Protein AF-B9JP96-F1 (afdb_monomer_lite)

Structure (mmCIF, N/CA/C/O backbone):
data_AF-B9JP96-F1
#
_entry.id   AF-B9JP96-F1
#
loop_
_atom_site.group_PDB
_atom_site.id
_atom_site.type_symbol
_atom_site.label_atom_id
_atom_site.label_alt_id
_atom_site.label_comp_id
_atom_site.label_asym_id
_atom_site.label_entity_id
_atom_site.label_seq_id
_atom_site.pdbx_PDB_ins_code
_atom_site.Cartn_x
_atom_site.Cartn_y
_atom_site.Cartn_z
_atom_site.occupancy
_atom_site.B_iso_or_equiv
_atom_site.auth_seq_id
_atom_site.auth_comp_id
_atom_site.auth_asym_id
_atom_site.auth_atom_id
_atom_site.pdbx_PDB_model_num
ATOM 1 N N . MET A 1 1 ? -11.483 4.461 5.671 1.00 77.56 1 MET A N 1
ATOM 2 C CA . MET A 1 1 ? -11.842 4.391 4.233 1.00 77.56 1 MET A CA 1
ATOM 3 C C . MET A 1 1 ? -10.600 3.952 3.474 1.00 77.56 1 MET A C 1
ATOM 5 O O . MET A 1 1 ? -9.568 4.549 3.729 1.00 77.56 1 MET A O 1
ATOM 9 N N . LEU A 1 2 ? -10.669 2.930 2.610 1.00 80.81 2 LEU A N 1
ATOM 10 C CA . LEU A 1 2 ? -9.501 2.446 1.858 1.00 80.81 2 LEU A CA 1
ATOM 11 C C . LEU A 1 2 ? -9.409 3.130 0.493 1.00 80.81 2 LEU A C 1
ATOM 13 O O . LEU A 1 2 ? -1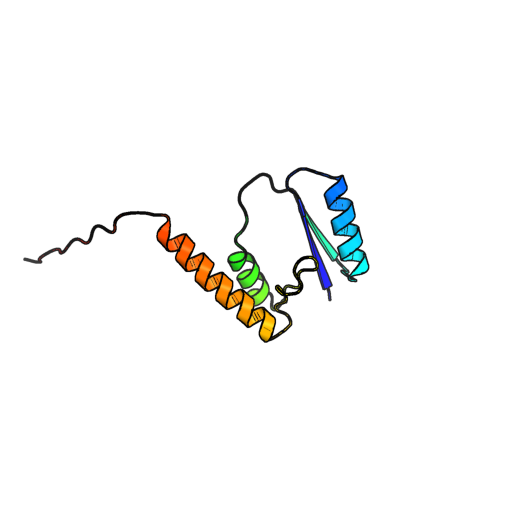0.397 3.179 -0.246 1.00 80.81 2 LEU A O 1
ATOM 17 N N . ILE A 1 3 ? -8.225 3.643 0.176 1.00 84.69 3 ILE A N 1
ATOM 18 C CA . ILE A 1 3 ? -7.881 4.224 -1.119 1.00 84.69 3 ILE A CA 1
ATOM 19 C C . ILE A 1 3 ? -6.809 3.322 -1.734 1.00 84.69 3 ILE A C 1
ATOM 21 O O . ILE A 1 3 ? -5.831 2.998 -1.071 1.00 84.69 3 ILE A O 1
ATOM 25 N N . GLY A 1 4 ? -7.032 2.870 -2.963 1.00 84.19 4 GLY A N 1
ATOM 26 C CA . GLY A 1 4 ? -6.088 2.066 -3.725 1.00 84.19 4 GLY A CA 1
ATOM 27 C C . GLY A 1 4 ? -5.216 2.941 -4.614 1.00 84.19 4 GLY A C 1
ATOM 28 O O . GLY A 1 4 ? -5.678 3.962 -5.122 1.00 84.19 4 GLY A O 1
ATOM 29 N N . TYR A 1 5 ? -3.975 2.524 -4.826 1.00 85.44 5 TYR A N 1
ATOM 30 C CA . TYR A 1 5 ? -3.052 3.159 -5.757 1.00 85.44 5 TYR A CA 1
ATOM 31 C C . TYR A 1 5 ? -2.410 2.080 -6.635 1.00 85.44 5 TYR A C 1
ATOM 33 O O . TYR A 1 5 ? -1.937 1.069 -6.120 1.00 85.44 5 TYR A O 1
ATOM 41 N N . ALA A 1 6 ? -2.440 2.282 -7.950 1.00 84.94 6 ALA A N 1
ATOM 42 C CA . ALA A 1 6 ? -1.858 1.392 -8.949 1.00 84.94 6 ALA A CA 1
ATOM 43 C C . ALA A 1 6 ? -0.847 2.160 -9.809 1.00 84.94 6 ALA A C 1
ATOM 45 O O . ALA A 1 6 ? -1.098 3.301 -10.207 1.00 84.94 6 ALA A O 1
ATOM 46 N N . ARG A 1 7 ? 0.287 1.530 -10.127 1.00 81.44 7 ARG A N 1
ATOM 47 C CA . ARG A 1 7 ? 1.360 2.135 -10.928 1.00 81.44 7 ARG A CA 1
ATOM 48 C C . ARG A 1 7 ? 1.879 1.140 -11.960 1.00 81.44 7 ARG A C 1
ATOM 50 O O . ARG A 1 7 ? 2.159 -0.009 -11.620 1.00 81.44 7 ARG A O 1
ATOM 57 N N . VAL A 1 8 ? 2.050 1.594 -13.204 1.00 80.50 8 VAL A N 1
ATOM 58 C CA . VAL A 1 8 ? 2.709 0.820 -14.273 1.00 80.50 8 VAL A CA 1
ATOM 59 C C . VAL A 1 8 ? 3.628 1.698 -15.117 1.00 80.50 8 VAL A C 1
ATOM 61 O O . VAL A 1 8 ? 3.404 2.905 -15.247 1.00 80.50 8 VAL A O 1
ATOM 64 N N . SER A 1 9 ? 4.651 1.082 -15.708 1.00 68.44 9 SER A N 1
ATOM 65 C CA . SER A 1 9 ? 5.593 1.749 -16.607 1.00 68.44 9 SER A CA 1
ATOM 66 C C . SER A 1 9 ? 5.096 1.822 -18.052 1.00 68.44 9 SER A C 1
ATOM 68 O O . SER A 1 9 ? 5.299 2.857 -18.679 1.00 68.44 9 SER A O 1
ATOM 70 N N . THR A 1 10 ? 4.410 0.797 -18.585 1.00 67.25 10 THR A N 1
ATOM 71 C CA . THR A 1 10 ? 3.999 0.831 -20.010 1.00 67.25 10 THR A CA 1
ATOM 72 C C . THR A 1 10 ? 2.905 -0.153 -20.463 1.00 67.25 10 THR A C 1
ATOM 74 O O . THR A 1 10 ? 2.603 -0.176 -21.651 1.00 67.25 10 THR A O 1
ATOM 77 N N . ASP A 1 11 ? 2.277 -0.940 -19.582 1.00 71.44 11 ASP A N 1
ATOM 78 C CA . ASP A 1 11 ? 1.381 -2.039 -19.994 1.00 71.44 11 ASP A CA 1
ATOM 79 C C . ASP A 1 11 ? -0.042 -1.932 -19.402 1.00 71.44 11 ASP A C 1
ATOM 81 O O . ASP A 1 11 ? -0.222 -1.869 -18.182 1.00 71.44 11 ASP A O 1
ATOM 85 N N . ASP A 1 12 ? -1.060 -1.924 -20.273 1.00 65.38 12 ASP A N 1
ATOM 86 C CA . ASP A 1 12 ? -2.476 -1.800 -19.886 1.00 65.38 12 ASP A CA 1
ATOM 87 C C . ASP A 1 12 ? -3.059 -3.097 -19.287 1.00 65.38 12 ASP A C 1
ATOM 89 O O . ASP A 1 12 ? -3.882 -3.032 -18.373 1.00 65.38 12 ASP A O 1
ATOM 93 N N . GLN A 1 13 ? -2.586 -4.280 -19.706 1.00 66.06 13 GLN A N 1
ATOM 94 C CA . GLN A 1 13 ? -3.037 -5.571 -19.153 1.00 66.06 13 GLN A CA 1
ATOM 95 C C . GLN A 1 13 ? -2.658 -5.713 -17.670 1.00 66.06 13 GLN A C 1
ATOM 97 O O . GLN A 1 13 ? -3.372 -6.329 -16.872 1.00 66.06 13 GLN A O 1
ATOM 102 N N . THR A 1 14 ? -1.532 -5.122 -17.284 1.00 75.75 14 THR A N 1
ATOM 103 C CA . THR A 1 14 ? -1.028 -5.122 -15.911 1.00 75.75 14 THR A CA 1
ATOM 104 C C . THR A 1 14 ? -1.846 -4.192 -15.011 1.00 75.75 14 THR A C 1
ATOM 106 O O . THR A 1 14 ? -2.108 -4.537 -13.855 1.00 75.75 14 THR A O 1
ATOM 109 N N . LEU A 1 15 ? -2.327 -3.056 -15.537 1.00 80.31 15 LEU A N 1
ATOM 110 C CA . LEU A 1 15 ? -3.206 -2.138 -14.799 1.00 80.31 15 LEU A CA 1
ATOM 111 C C . LEU A 1 15 ? -4.534 -2.787 -14.425 1.00 80.31 15 LEU A C 1
ATOM 113 O O . LEU A 1 15 ? -4.988 -2.634 -13.291 1.00 80.31 15 LEU A O 1
ATOM 117 N N . ASP A 1 16 ? -5.146 -3.537 -15.340 1.00 84.44 16 ASP A N 1
ATOM 118 C CA . ASP A 1 16 ? -6.432 -4.178 -15.066 1.00 84.44 16 ASP A CA 1
ATOM 119 C C . ASP A 1 16 ? -6.330 -5.231 -13.957 1.00 84.44 16 ASP A C 1
ATOM 121 O O . ASP A 1 16 ? -7.214 -5.316 -13.099 1.00 84.44 16 ASP A O 1
ATOM 125 N N . ARG A 1 17 ? -5.209 -5.961 -13.884 1.00 84.94 17 ARG A N 1
ATOM 126 C CA . ARG A 1 17 ? -4.936 -6.884 -12.769 1.00 84.94 17 ARG A CA 1
ATOM 127 C C . ARG A 1 17 ? -4.792 -6.147 -11.437 1.00 84.94 17 ARG A C 1
ATOM 129 O O . ARG A 1 17 ? -5.406 -6.558 -10.453 1.00 84.94 17 ARG A O 1
ATOM 136 N N . GLN A 1 18 ? -4.035 -5.047 -11.397 1.00 84.50 18 GLN A N 1
ATOM 137 C CA . GLN A 1 18 ? -3.877 -4.244 -10.176 1.00 84.50 18 GLN A CA 1
ATOM 138 C C . GLN A 1 18 ? -5.212 -3.630 -9.728 1.00 84.50 18 GLN A C 1
ATOM 140 O O . GLN A 1 18 ? -5.572 -3.712 -8.555 1.00 84.50 18 GLN A O 1
ATOM 145 N N . ARG A 1 19 ? -6.003 -3.088 -10.663 1.00 86.44 19 ARG A N 1
ATOM 146 C CA . ARG A 1 19 ? -7.358 -2.577 -10.397 1.00 86.44 19 ARG A CA 1
ATOM 147 C C . ARG A 1 19 ? -8.266 -3.650 -9.808 1.00 86.44 19 ARG A C 1
ATOM 149 O O . ARG A 1 19 ? -8.973 -3.376 -8.839 1.00 86.44 19 ARG A O 1
ATOM 156 N N . ALA A 1 20 ? -8.265 -4.853 -10.383 1.00 87.56 20 ALA A N 1
ATOM 157 C CA . ALA A 1 20 ? -9.067 -5.966 -9.885 1.00 87.56 20 ALA A CA 1
ATOM 158 C C . ALA A 1 20 ? -8.671 -6.342 -8.449 1.00 87.56 20 ALA A C 1
ATOM 160 O O . ALA A 1 20 ? -9.546 -6.476 -7.592 1.00 87.56 20 ALA A O 1
ATOM 161 N N . ALA A 1 21 ? -7.368 -6.418 -8.161 1.00 87.50 21 ALA A N 1
ATOM 162 C CA . ALA A 1 21 ? -6.860 -6.687 -6.817 1.00 87.50 21 ALA A CA 1
ATOM 163 C C . ALA A 1 21 ? -7.264 -5.598 -5.805 1.00 87.50 21 ALA A C 1
ATOM 165 O O . ALA A 1 21 ? -7.753 -5.914 -4.721 1.00 87.50 21 ALA A O 1
ATOM 166 N N . LEU A 1 22 ? -7.144 -4.315 -6.167 1.00 88.19 22 LEU A N 1
ATOM 167 C CA . LEU A 1 22 ? -7.539 -3.192 -5.305 1.00 88.19 22 LEU A CA 1
ATOM 168 C C . LEU A 1 22 ? -9.051 -3.168 -5.036 1.00 88.19 22 LEU A C 1
ATOM 170 O O . LEU A 1 22 ? -9.483 -2.899 -3.913 1.00 88.19 22 LEU A O 1
ATOM 174 N N . LYS A 1 23 ? -9.873 -3.490 -6.042 1.00 87.88 23 LYS A N 1
ATOM 175 C CA . LYS A 1 23 ? -11.325 -3.641 -5.862 1.00 87.88 23 LYS A CA 1
ATOM 176 C C . LYS A 1 23 ? -11.652 -4.796 -4.917 1.00 87.88 23 LYS A C 1
ATOM 178 O O . LYS A 1 23 ? -12.457 -4.611 -4.009 1.00 87.88 23 LYS A O 1
ATOM 183 N N . ALA A 1 24 ? -11.006 -5.951 -5.089 1.00 89.19 24 ALA A N 1
ATOM 184 C CA . ALA A 1 24 ? -11.185 -7.107 -4.209 1.00 89.19 24 ALA A CA 1
ATOM 185 C C . ALA A 1 24 ? -10.751 -6.814 -2.760 1.00 89.19 24 ALA A C 1
ATOM 187 O O . ALA A 1 24 ? -11.378 -7.295 -1.821 1.00 89.19 24 ALA A O 1
ATOM 188 N N . ALA A 1 25 ? -9.738 -5.964 -2.569 1.00 85.75 25 ALA A N 1
ATOM 189 C CA . ALA A 1 25 ? -9.302 -5.488 -1.257 1.00 85.75 25 ALA A CA 1
ATOM 190 C C . ALA A 1 25 ? -10.258 -4.463 -0.604 1.00 85.75 25 ALA A C 1
ATOM 192 O O . ALA A 1 25 ? -10.043 -4.062 0.540 1.00 85.75 25 ALA A O 1
ATOM 193 N N . GLY A 1 26 ? -11.314 -4.028 -1.303 1.00 87.75 26 GLY A N 1
ATOM 194 C CA . GLY A 1 26 ? -12.320 -3.104 -0.772 1.00 87.75 26 GLY A CA 1
ATOM 195 C C . GLY A 1 26 ? -11.944 -1.620 -0.864 1.00 87.75 26 GLY A C 1
ATOM 196 O O . GLY A 1 26 ? -12.504 -0.796 -0.132 1.00 87.75 26 GLY A O 1
ATOM 197 N N . CYS A 1 27 ? -11.011 -1.247 -1.748 1.00 88.44 27 CYS A N 1
ATOM 198 C CA . CYS A 1 27 ? -10.672 0.153 -2.006 1.00 88.44 27 CYS A CA 1
ATOM 199 C C . CYS A 1 27 ? -11.872 0.902 -2.614 1.00 88.44 27 CYS A C 1
ATOM 201 O O . CYS A 1 27 ? -12.364 0.551 -3.684 1.00 88.44 27 CYS A O 1
ATOM 203 N N . LYS A 1 28 ? -12.332 1.971 -1.947 1.00 83.12 28 LYS A N 1
ATOM 204 C CA . LYS A 1 28 ? -13.487 2.782 -2.384 1.00 83.12 28 LYS A CA 1
ATOM 205 C C . LYS A 1 28 ? -13.131 3.813 -3.454 1.00 83.12 28 LYS A C 1
ATOM 207 O O . LYS A 1 28 ? -13.998 4.257 -4.197 1.00 83.12 28 LYS A O 1
ATOM 212 N N . ARG A 1 29 ? -11.867 4.227 -3.502 1.00 81.56 29 ARG A N 1
ATOM 213 C CA . ARG A 1 29 ? -11.302 5.119 -4.522 1.00 81.56 29 ARG A CA 1
ATOM 214 C C . ARG A 1 29 ? -9.998 4.502 -4.992 1.00 81.56 29 ARG A C 1
ATOM 216 O O . ARG A 1 29 ? -9.259 4.001 -4.152 1.00 81.56 29 ARG A O 1
ATOM 223 N N . ILE A 1 30 ? -9.733 4.520 -6.292 1.00 83.06 30 ILE A N 1
ATOM 224 C CA . ILE A 1 30 ? -8.500 3.987 -6.877 1.00 83.06 30 ILE A CA 1
ATOM 225 C C . ILE A 1 30 ? -7.849 5.106 -7.686 1.00 83.06 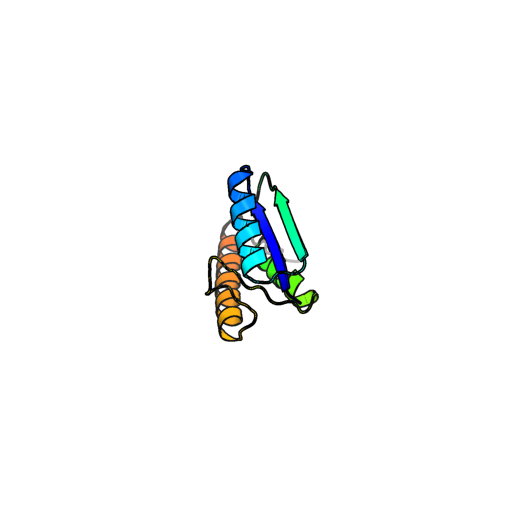30 ILE A C 1
ATOM 227 O O . ILE A 1 30 ? -8.518 5.740 -8.499 1.00 83.06 30 ILE A O 1
ATOM 231 N N . PHE A 1 31 ? -6.573 5.366 -7.417 1.00 81.00 31 PHE A N 1
ATOM 232 C CA . PHE A 1 31 ? -5.727 6.276 -8.178 1.00 81.00 31 PHE A CA 1
ATOM 233 C C . PHE A 1 31 ? -4.737 5.475 -9.007 1.00 81.00 31 PHE A C 1
ATOM 235 O O . PHE A 1 31 ? -4.267 4.420 -8.584 1.00 81.00 31 PHE A O 1
ATOM 242 N N . GLU A 1 32 ? -4.422 5.980 -10.189 1.00 83.06 32 GLU A N 1
ATOM 243 C CA . GLU A 1 32 ? -3.596 5.267 -11.150 1.00 83.06 32 GLU A CA 1
ATOM 244 C C . GLU A 1 32 ? -2.548 6.204 -11.713 1.00 83.06 32 GLU A C 1
ATOM 246 O O . GLU A 1 32 ? -2.853 7.343 -12.073 1.00 83.06 32 GLU A O 1
ATOM 251 N N . GLN A 1 33 ? -1.316 5.717 -11.800 1.00 76.12 33 GLN A N 1
ATOM 252 C CA . GLN A 1 33 ? -0.215 6.482 -12.352 1.00 76.12 33 GLN A CA 1
ATOM 253 C C . GLN A 1 33 ? 0.525 5.662 -13.407 1.00 76.12 33 GLN A C 1
ATOM 255 O O . GLN A 1 33 ? 1.120 4.623 -13.118 1.00 76.12 33 GLN A O 1
ATOM 260 N N . LYS A 1 34 ? 0.518 6.159 -14.646 1.00 73.31 34 LYS A N 1
ATOM 261 C CA . LYS A 1 34 ? 1.446 5.711 -15.687 1.00 73.31 34 LYS A CA 1
ATOM 262 C C . LYS A 1 34 ? 2.711 6.549 -15.554 1.00 73.31 34 LYS A C 1
ATOM 264 O O . LYS A 1 34 ? 2.643 7.765 -15.714 1.00 73.31 34 LYS A O 1
ATOM 269 N N . VAL A 1 35 ? 3.836 5.930 -15.200 1.00 70.25 35 VAL A N 1
ATOM 270 C CA . VAL A 1 35 ? 5.097 6.658 -14.987 1.00 70.25 35 VAL A CA 1
ATOM 271 C C . VAL A 1 35 ? 6.154 6.167 -15.962 1.00 70.25 35 VAL A C 1
ATOM 273 O O . VAL A 1 35 ? 6.587 5.022 -15.886 1.00 70.25 35 VAL A O 1
ATOM 276 N N . SER A 1 36 ? 6.611 7.062 -16.834 1.00 55.94 36 SER A N 1
ATOM 277 C CA . SER A 1 36 ? 7.822 6.885 -17.631 1.00 55.94 36 SER A CA 1
ATOM 278 C C . SER A 1 36 ? 9.004 7.513 -16.882 1.00 55.94 36 SER A C 1
ATOM 280 O O . SER A 1 36 ? 9.232 8.716 -16.994 1.00 55.94 36 SER A O 1
ATOM 282 N N . GLY A 1 37 ?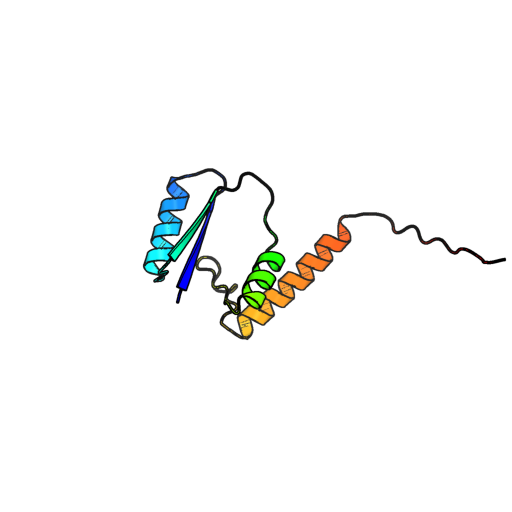 9.731 6.736 -16.077 1.00 57.94 37 GLY A N 1
ATOM 283 C CA . GLY A 1 37 ? 10.941 7.210 -15.389 1.00 57.94 37 GLY A CA 1
ATOM 284 C C . GLY A 1 37 ? 10.939 7.070 -13.864 1.00 57.94 37 GLY A C 1
ATOM 285 O O . GLY A 1 37 ? 10.080 6.395 -13.292 1.00 57.94 37 GLY A O 1
ATOM 286 N N . ALA A 1 38 ? 11.972 7.669 -13.255 1.00 55.22 38 ALA A N 1
ATOM 287 C CA . ALA A 1 38 ? 12.529 7.351 -11.938 1.00 55.22 38 ALA A CA 1
ATOM 288 C C . ALA A 1 38 ? 11.497 7.135 -10.819 1.00 55.22 38 ALA A C 1
ATOM 290 O O . ALA A 1 38 ? 10.466 7.800 -10.715 1.00 55.22 38 ALA A O 1
ATOM 291 N N . THR A 1 39 ? 11.791 6.141 -9.988 1.00 58.69 39 THR A N 1
ATOM 292 C CA . THR A 1 39 ? 11.026 5.739 -8.809 1.00 58.69 39 THR A CA 1
ATOM 293 C C . THR A 1 39 ? 10.875 6.919 -7.847 1.00 58.69 39 THR A C 1
ATOM 295 O O . THR A 1 39 ? 11.879 7.433 -7.373 1.00 58.69 39 THR A O 1
ATOM 298 N N . CYS A 1 40 ? 9.637 7.351 -7.565 1.00 59.66 40 CYS A N 1
ATOM 299 C CA . CYS A 1 40 ? 9.376 8.187 -6.390 1.00 59.66 40 CYS A CA 1
ATOM 300 C C . CYS A 1 40 ? 9.805 7.406 -5.153 1.00 59.66 40 CYS A C 1
ATOM 302 O O . CYS A 1 40 ? 9.476 6.219 -5.046 1.00 59.66 40 CYS A O 1
ATOM 304 N N . ASP A 1 41 ? 10.549 8.059 -4.268 1.00 67.00 41 ASP A N 1
ATOM 305 C CA . ASP A 1 41 ? 11.132 7.397 -3.119 1.00 67.00 41 ASP A CA 1
ATOM 306 C C . ASP A 1 41 ? 10.024 6.888 -2.195 1.00 67.00 41 ASP A C 1
ATOM 308 O O . ASP A 1 41 ? 9.014 7.559 -1.955 1.00 67.00 41 ASP A O 1
ATOM 312 N N . LEU A 1 42 ? 10.190 5.669 -1.690 1.00 66.75 42 LEU A N 1
ATOM 313 C CA . LEU A 1 42 ? 9.218 5.086 -0.774 1.00 66.75 42 LEU A CA 1
ATOM 314 C C . LEU A 1 42 ? 9.152 5.899 0.530 1.00 66.75 42 LEU A C 1
ATOM 316 O O . LEU A 1 42 ? 8.091 5.937 1.155 1.00 66.75 42 LEU A O 1
ATOM 320 N N . LEU A 1 43 ? 10.243 6.587 0.902 1.00 67.44 43 LEU A N 1
ATOM 321 C CA . LEU A 1 43 ? 10.239 7.525 2.026 1.00 67.44 43 LEU A CA 1
ATOM 322 C C . LEU A 1 43 ? 9.344 8.739 1.772 1.00 67.44 43 LEU A C 1
ATOM 324 O O . LEU A 1 43 ? 8.539 9.060 2.640 1.00 67.44 43 LEU A O 1
ATOM 328 N N . ASP A 1 44 ? 9.417 9.363 0.593 1.00 73.62 44 ASP A N 1
ATOM 329 C CA . ASP A 1 44 ? 8.581 10.530 0.267 1.00 73.62 44 ASP A CA 1
ATOM 330 C C . ASP A 1 44 ? 7.094 10.170 0.378 1.00 73.62 44 ASP A C 1
ATOM 332 O O . ASP A 1 44 ? 6.276 10.913 0.922 1.00 73.62 44 ASP A O 1
ATOM 336 N N . ILE A 1 45 ? 6.733 8.976 -0.101 1.00 73.50 45 ILE A N 1
ATOM 337 C CA . ILE A 1 45 ? 5.371 8.451 0.015 1.00 73.50 45 ILE A CA 1
ATOM 338 C C . ILE A 1 45 ? 5.013 8.204 1.485 1.00 73.50 45 ILE A C 1
ATOM 340 O O . ILE A 1 45 ? 3.896 8.521 1.895 1.00 73.50 45 ILE A O 1
ATOM 344 N N . ALA A 1 46 ? 5.928 7.658 2.287 1.00 73.56 46 ALA A N 1
ATOM 345 C CA . ALA A 1 46 ? 5.693 7.418 3.707 1.00 73.56 46 ALA A CA 1
ATOM 346 C C . ALA A 1 46 ? 5.475 8.725 4.492 1.00 73.56 46 ALA A C 1
ATOM 348 O O . ALA A 1 46 ? 4.542 8.789 5.292 1.00 73.56 46 ALA A O 1
ATOM 349 N N . GLU A 1 47 ? 6.260 9.772 4.228 1.00 75.06 47 GLU A N 1
ATOM 350 C CA . GLU A 1 47 ? 6.097 11.093 4.852 1.00 75.06 47 GLU A CA 1
ATOM 351 C C . GLU A 1 47 ? 4.772 11.753 4.462 1.00 75.06 47 GLU A C 1
ATOM 353 O O . GLU A 1 47 ? 4.046 12.261 5.320 1.00 75.06 47 GLU A O 1
ATOM 358 N N . LEU A 1 48 ? 4.406 11.696 3.177 1.00 80.12 48 LEU A N 1
ATOM 359 C CA . LEU A 1 48 ? 3.118 12.205 2.703 1.00 80.12 48 LEU A CA 1
ATOM 360 C C . LEU A 1 48 ? 1.942 11.476 3.362 1.00 80.12 48 LEU A C 1
ATOM 362 O O . LEU A 1 48 ? 0.934 12.100 3.704 1.00 80.12 48 LEU A O 1
ATOM 366 N N . LEU A 1 49 ? 2.060 10.159 3.548 1.00 81.69 49 LEU A N 1
ATOM 367 C CA . LEU A 1 49 ? 1.046 9.361 4.229 1.00 81.69 49 LEU A CA 1
ATOM 368 C C . LEU A 1 49 ? 0.958 9.708 5.718 1.00 81.69 49 LEU A C 1
ATOM 370 O O . LEU A 1 49 ? -0.156 9.863 6.219 1.00 81.69 49 LEU A O 1
ATOM 374 N N . ASP A 1 50 ? 2.085 9.900 6.406 1.00 79.81 50 ASP A N 1
ATOM 375 C CA . ASP A 1 50 ? 2.100 10.305 7.816 1.00 79.81 50 ASP A CA 1
ATOM 376 C C . ASP A 1 50 ? 1.482 11.699 8.012 1.00 79.81 50 ASP A C 1
ATOM 378 O O . ASP A 1 50 ? 0.576 11.874 8.833 1.00 79.81 50 ASP A O 1
ATOM 382 N N . ALA A 1 51 ? 1.848 12.666 7.162 1.00 81.62 51 ALA A N 1
ATOM 383 C CA . ALA A 1 51 ? 1.249 14.001 7.146 1.00 81.62 51 ALA A CA 1
ATOM 384 C C . ALA A 1 51 ? -0.272 13.955 6.897 1.00 81.62 51 ALA A C 1
ATOM 386 O O . ALA A 1 51 ? -1.037 14.714 7.500 1.00 81.62 51 ALA A O 1
ATOM 387 N N . ALA A 1 52 ? -0.731 13.029 6.051 1.00 83.25 52 ALA A N 1
ATOM 388 C CA . ALA A 1 52 ? -2.147 12.784 5.790 1.00 83.25 52 ALA A CA 1
ATOM 389 C C . ALA A 1 52 ? -2.845 11.924 6.867 1.00 83.25 52 ALA A C 1
ATOM 391 O O . ALA A 1 52 ? -4.051 11.679 6.755 1.00 83.25 52 ALA A O 1
ATOM 392 N N . LYS A 1 53 ? -2.122 11.461 7.901 1.00 83.56 53 LYS A N 1
ATOM 393 C CA . LYS A 1 53 ? -2.582 10.486 8.911 1.00 83.56 53 LYS A CA 1
ATOM 394 C C . LYS A 1 53 ? -3.171 9.217 8.283 1.00 83.56 53 LYS A C 1
ATOM 396 O O . LYS A 1 53 ? -4.177 8.676 8.750 1.00 83.56 53 LYS A O 1
ATOM 401 N N . ALA A 1 54 ? -2.556 8.761 7.198 1.00 84.62 54 ALA A N 1
ATOM 402 C CA . ALA A 1 54 ? -2.940 7.587 6.434 1.00 84.62 54 ALA A CA 1
ATOM 403 C C . ALA A 1 54 ? -1.915 6.457 6.613 1.00 84.62 54 ALA A C 1
ATOM 405 O O . ALA A 1 54 ? -0.725 6.690 6.785 1.00 84.62 54 ALA A O 1
ATOM 406 N N . GLY A 1 55 ? -2.389 5.211 6.560 1.00 82.62 55 GLY A N 1
ATOM 407 C CA . GLY A 1 55 ? -1.528 4.028 6.553 1.00 82.62 55 GLY A CA 1
ATOM 408 C C . GLY A 1 55 ? -1.296 3.504 5.136 1.00 82.62 55 GLY A C 1
ATOM 409 O O . GLY A 1 55 ? -2.198 3.554 4.297 1.00 82.62 55 GLY A O 1
ATOM 410 N N . LEU A 1 56 ? -0.105 2.964 4.894 1.00 84.50 56 LEU A N 1
ATOM 411 C CA . LEU A 1 56 ? 0.254 2.190 3.712 1.00 84.50 56 LEU A CA 1
ATOM 412 C C . LEU A 1 56 ? -0.015 0.716 3.993 1.00 84.50 56 LEU A C 1
ATOM 414 O O . LEU A 1 56 ? 0.407 0.197 5.022 1.00 84.50 56 LEU A O 1
ATOM 418 N N . ARG A 1 57 ? -0.652 0.028 3.050 1.00 86.94 57 ARG A N 1
ATOM 419 C CA . ARG A 1 57 ? -0.743 -1.432 3.049 1.00 86.94 57 ARG A CA 1
ATOM 420 C C . ARG A 1 57 ? -0.488 -1.938 1.639 1.00 86.94 57 ARG A C 1
ATOM 422 O O . ARG A 1 57 ? -1.323 -1.721 0.759 1.00 86.94 57 ARG A O 1
ATOM 429 N N . SER A 1 58 ? 0.642 -2.608 1.428 1.00 83.44 58 SER A N 1
ATOM 430 C CA . SER A 1 58 ? 0.905 -3.294 0.161 1.00 83.44 58 SER A CA 1
ATOM 431 C C . SER A 1 58 ? 0.115 -4.605 0.089 1.00 83.44 58 SER A C 1
ATOM 433 O O . SER A 1 58 ? 0.007 -5.354 1.061 1.00 83.44 58 SER A O 1
ATOM 435 N N . LEU A 1 59 ? -0.472 -4.876 -1.080 1.00 82.19 59 LEU A N 1
ATOM 436 C CA . LEU A 1 59 ? -1.113 -6.162 -1.379 1.00 82.19 59 LEU A CA 1
ATOM 437 C C . LEU A 1 59 ? -0.109 -7.198 -1.900 1.00 82.19 59 LEU A C 1
ATOM 439 O O . LEU A 1 59 ? -0.374 -8.393 -1.804 1.00 82.19 59 LEU A O 1
ATOM 443 N N . ALA A 1 60 ? 1.013 -6.745 -2.465 1.00 78.81 60 ALA A N 1
ATOM 444 C CA . ALA A 1 60 ? 2.053 -7.607 -3.022 1.00 78.81 60 ALA A CA 1
ATOM 445 C C . ALA A 1 60 ? 3.102 -7.979 -1.968 1.00 78.81 60 ALA A C 1
ATOM 447 O O . ALA A 1 60 ? 3.566 -9.117 -1.929 1.00 78.81 60 ALA A O 1
ATOM 448 N N . GLU A 1 61 ? 3.423 -7.039 -1.079 1.00 80.44 61 GLU A N 1
ATOM 449 C CA . GLU A 1 61 ? 4.363 -7.223 0.019 1.00 80.44 61 GLU A CA 1
ATOM 450 C C . GLU A 1 61 ? 3.651 -7.064 1.368 1.00 80.44 61 GLU A C 1
ATOM 452 O O . GLU A 1 61 ? 3.618 -5.967 1.924 1.00 80.44 61 GLU A O 1
ATOM 457 N N . PRO A 1 62 ? 3.104 -8.141 1.959 1.00 78.88 62 PRO A N 1
ATOM 458 C CA . PRO A 1 62 ? 2.401 -8.050 3.242 1.00 78.88 62 PRO A CA 1
ATOM 459 C C . PRO A 1 62 ? 3.250 -7.479 4.388 1.00 78.88 62 PRO A C 1
ATOM 461 O O . PRO A 1 62 ? 2.707 -6.984 5.371 1.00 78.88 62 PRO A O 1
ATOM 464 N N . TRP A 1 63 ? 4.579 -7.551 4.273 1.00 78.69 63 TRP A N 1
ATOM 465 C CA . TRP A 1 63 ? 5.515 -6.970 5.235 1.00 78.69 63 TRP A CA 1
ATOM 466 C C . TRP A 1 63 ? 5.560 -5.431 5.183 1.00 78.69 63 TRP A C 1
ATOM 468 O O . TRP A 1 63 ? 5.935 -4.805 6.173 1.00 78.69 63 TRP A O 1
ATOM 478 N N . ALA A 1 64 ? 5.142 -4.811 4.074 1.00 80.50 64 ALA A N 1
ATOM 479 C CA . ALA A 1 64 ? 5.058 -3.363 3.890 1.00 80.50 64 ALA A CA 1
ATOM 480 C C . ALA A 1 64 ? 3.661 -2.839 4.281 1.00 80.50 64 ALA A C 1
ATOM 482 O O . ALA A 1 64 ? 2.906 -2.308 3.458 1.00 80.50 64 ALA A O 1
ATOM 483 N N . ASP A 1 65 ? 3.305 -3.024 5.555 1.00 86.00 65 ASP A N 1
ATOM 484 C CA . ASP A 1 65 ? 2.038 -2.571 6.139 1.00 86.00 65 ASP A CA 1
ATOM 485 C C . ASP A 1 65 ? 2.270 -1.664 7.362 1.00 86.00 65 ASP A C 1
ATOM 487 O O . ASP A 1 65 ? 2.505 -2.127 8.484 1.00 86.00 65 ASP A O 1
ATOM 491 N N . THR A 1 66 ? 2.161 -0.348 7.166 1.00 85.06 66 THR A N 1
ATOM 492 C CA . THR A 1 66 ? 2.336 0.651 8.235 1.00 85.06 66 THR A CA 1
ATOM 493 C C . THR A 1 66 ? 1.109 0.823 9.121 1.00 85.06 66 THR A C 1
ATOM 495 O O . THR A 1 66 ? 1.151 1.594 10.080 1.00 85.06 66 THR A O 1
ATOM 498 N N . THR A 1 67 ? 0.021 0.088 8.873 1.00 84.56 67 THR A N 1
ATOM 499 C CA . THR A 1 67 ? -1.137 0.082 9.779 1.00 84.56 67 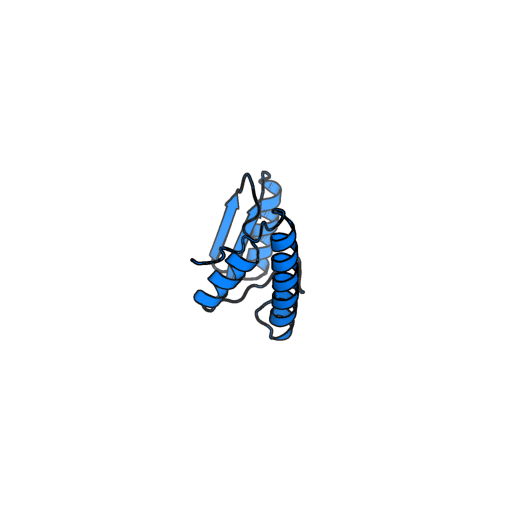THR A CA 1
ATOM 500 C C . THR A 1 67 ? -0.863 -0.696 11.071 1.00 84.56 67 THR A C 1
ATOM 502 O O . THR A 1 67 ? -1.621 -0.582 12.035 1.00 84.56 67 THR A O 1
ATOM 505 N N . SER A 1 68 ? 0.255 -1.432 11.133 1.00 85.38 68 SER A N 1
ATOM 506 C CA . SER A 1 68 ? 0.733 -2.130 12.328 1.00 85.38 68 S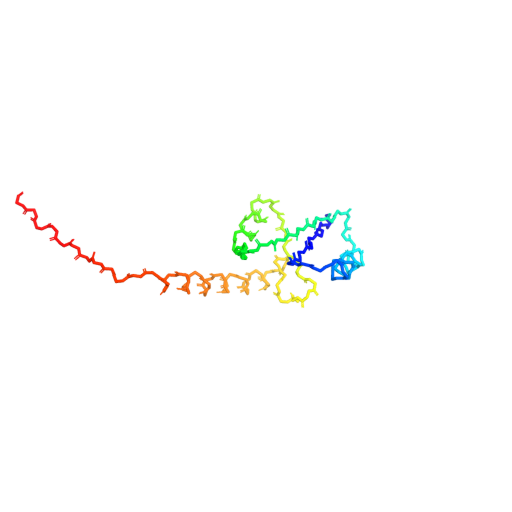ER A CA 1
ATOM 507 C C . SER A 1 68 ? 2.017 -1.497 12.900 1.00 85.38 68 SER A C 1
ATOM 509 O O . SER A 1 68 ? 2.843 -0.970 12.149 1.00 85.38 68 SER A O 1
ATOM 511 N N . PRO A 1 69 ? 2.256 -1.561 14.226 1.00 82.75 69 PRO A N 1
ATOM 512 C CA . PRO A 1 69 ? 3.534 -1.141 14.811 1.00 82.75 69 PRO A CA 1
ATOM 513 C C . PRO A 1 69 ? 4.745 -1.895 14.240 1.00 82.75 69 PRO A C 1
ATOM 515 O O . PRO A 1 69 ? 5.788 -1.287 14.014 1.00 82.75 69 PRO A O 1
ATOM 518 N N . ALA A 1 70 ? 4.598 -3.195 13.964 1.00 85.38 70 ALA A N 1
ATOM 519 C CA . ALA A 1 70 ? 5.673 -4.027 13.426 1.00 85.38 70 ALA A CA 1
ATOM 520 C C . ALA A 1 70 ? 6.062 -3.622 11.997 1.00 85.38 70 ALA A C 1
ATOM 522 O O . ALA A 1 70 ? 7.243 -3.447 11.710 1.00 85.38 70 ALA A O 1
ATOM 523 N N . GLY A 1 71 ? 5.085 -3.411 11.112 1.00 84.19 71 GLY A N 1
ATOM 524 C CA . GLY A 1 71 ? 5.374 -3.004 9.737 1.00 84.19 71 GLY A CA 1
ATOM 525 C C . GLY A 1 71 ? 5.912 -1.576 9.636 1.00 84.19 71 GLY A C 1
ATOM 526 O O . GLY A 1 71 ? 6.780 -1.323 8.804 1.00 84.19 71 GLY A O 1
ATOM 527 N N . ARG A 1 72 ? 5.521 -0.662 10.543 1.00 83.81 72 ARG A N 1
ATOM 528 C CA . ARG A 1 72 ? 6.198 0.644 10.677 1.00 83.81 72 ARG A CA 1
ATOM 529 C C . ARG A 1 72 ? 7.676 0.486 11.019 1.00 83.81 72 ARG A C 1
ATOM 531 O O . ARG A 1 72 ? 8.500 1.115 10.372 1.00 83.81 72 ARG A O 1
ATOM 538 N N . MET A 1 73 ? 8.009 -0.382 11.977 1.00 85.06 73 MET A N 1
ATOM 539 C CA . MET A 1 73 ? 9.403 -0.637 12.351 1.00 85.06 73 MET A CA 1
ATOM 540 C C . MET A 1 73 ? 10.225 -1.173 11.173 1.00 85.06 73 MET A C 1
ATOM 542 O O . MET A 1 73 ? 11.327 -0.689 10.933 1.00 85.06 73 MET A O 1
ATOM 546 N N . VAL A 1 74 ? 9.678 -2.124 10.408 1.00 86.25 74 VAL A N 1
ATOM 547 C CA . VAL A 1 74 ? 10.335 -2.664 9.205 1.00 86.25 74 VAL A CA 1
ATOM 548 C C . VAL A 1 74 ? 10.594 -1.556 8.184 1.00 86.25 74 VAL A C 1
ATOM 550 O O . VAL A 1 74 ? 11.721 -1.406 7.719 1.00 86.25 74 VAL A O 1
ATOM 553 N N . LEU A 1 75 ? 9.587 -0.734 7.883 1.00 81.12 75 LEU A N 1
ATOM 554 C CA . LEU A 1 75 ? 9.733 0.378 6.943 1.00 81.12 75 LEU A CA 1
ATOM 555 C C . LEU A 1 75 ? 10.748 1.424 7.408 1.00 81.12 75 LEU A C 1
ATOM 557 O O . LEU A 1 75 ? 11.530 1.887 6.587 1.00 81.12 75 LEU A O 1
ATOM 561 N N . THR A 1 76 ? 10.804 1.749 8.701 1.00 82.94 76 THR A N 1
ATOM 562 C CA . THR A 1 76 ? 11.823 2.658 9.252 1.00 82.94 76 THR A CA 1
ATOM 563 C C . THR A 1 76 ? 13.241 2.107 9.085 1.00 82.94 76 THR A C 1
ATOM 565 O O . THR A 1 76 ? 14.149 2.864 8.757 1.00 82.94 76 THR A O 1
ATOM 568 N N . ILE A 1 77 ? 13.445 0.798 9.267 1.00 85.62 77 ILE A N 1
ATOM 569 C CA . ILE A 1 77 ? 14.759 0.167 9.060 1.00 85.62 77 ILE A CA 1
ATOM 570 C C . ILE A 1 77 ? 15.176 0.282 7.591 1.00 85.62 77 ILE A C 1
ATOM 572 O O . ILE A 1 77 ? 16.268 0.766 7.304 1.00 85.62 77 ILE A O 1
ATOM 576 N N . PHE A 1 78 ? 14.293 -0.100 6.662 1.00 82.44 78 PHE A N 1
ATOM 577 C CA . PHE A 1 78 ? 14.568 0.013 5.226 1.00 82.44 78 PHE A CA 1
ATOM 578 C C . PHE A 1 78 ? 14.771 1.463 4.783 1.00 82.44 78 PHE A C 1
ATOM 580 O O . PHE A 1 78 ? 15.639 1.730 3.958 1.00 82.44 78 PHE A O 1
ATOM 587 N N . ALA A 1 79 ? 14.016 2.400 5.355 1.00 78.25 79 ALA A N 1
ATOM 588 C CA . ALA A 1 79 ? 14.183 3.825 5.113 1.00 78.25 79 ALA A CA 1
ATOM 589 C C . ALA A 1 79 ? 15.580 4.312 5.531 1.00 78.25 79 ALA A C 1
ATOM 591 O O . ALA A 1 79 ? 16.229 5.019 4.762 1.00 78.25 79 ALA A O 1
ATOM 592 N N . GLY A 1 80 ? 16.070 3.876 6.697 1.00 79.75 80 GLY A N 1
ATOM 593 C CA . GLY A 1 80 ? 17.424 4.180 7.165 1.00 79.75 80 GLY A CA 1
ATOM 594 C C . GLY A 1 80 ? 18.520 3.566 6.287 1.00 79.75 80 GLY A C 1
ATOM 595 O O . GLY A 1 80 ? 19.514 4.227 5.998 1.00 79.75 80 GLY A O 1
ATOM 596 N N . THR A 1 81 ? 18.337 2.331 5.803 1.00 79.94 81 THR A N 1
ATOM 597 C CA . THR A 1 81 ? 19.268 1.716 4.837 1.00 79.94 81 THR A CA 1
ATOM 598 C C . THR A 1 81 ? 19.274 2.467 3.507 1.00 79.94 81 THR A C 1
ATOM 600 O O . THR A 1 81 ? 20.344 2.770 2.989 1.00 79.94 81 THR A O 1
ATOM 603 N N . ALA A 1 82 ? 18.101 2.833 2.986 1.00 74.06 82 ALA A N 1
ATOM 604 C CA . ALA A 1 82 ? 17.991 3.601 1.750 1.00 74.06 82 ALA A CA 1
ATOM 605 C C . ALA A 1 82 ? 18.637 4.994 1.875 1.00 74.06 82 ALA A C 1
ATOM 607 O O . ALA A 1 82 ? 19.287 5.458 0.943 1.00 74.06 82 ALA A O 1
ATOM 608 N N . GLU A 1 83 ? 18.511 5.663 3.026 1.00 69.75 83 GLU A N 1
ATOM 609 C CA . GLU A 1 83 ? 19.195 6.937 3.285 1.00 69.75 83 GLU A CA 1
ATOM 610 C C . GLU A 1 83 ? 20.724 6.786 3.307 1.00 69.75 83 GLU A C 1
ATOM 612 O O . GLU A 1 83 ? 21.430 7.624 2.742 1.00 69.75 83 GLU A O 1
ATOM 617 N N . PHE A 1 84 ? 21.234 5.692 3.880 1.00 71.75 84 PHE A N 1
ATOM 618 C CA . PHE A 1 84 ? 22.661 5.367 3.858 1.00 71.75 84 PHE A CA 1
ATOM 619 C C . PHE A 1 84 ? 23.172 5.134 2.425 1.00 71.75 84 PHE A C 1
ATOM 621 O O . PHE A 1 84 ? 24.155 5.744 2.011 1.00 71.75 84 PHE A O 1
ATOM 628 N N . GLU A 1 85 ? 22.454 4.338 1.627 1.00 67.69 85 GLU A N 1
ATOM 629 C CA . GLU A 1 85 ? 22.792 4.079 0.218 1.00 67.69 85 GLU A CA 1
ATOM 630 C C . GLU A 1 85 ? 22.739 5.353 -0.648 1.00 67.69 85 GLU A C 1
ATOM 632 O O . GLU A 1 85 ? 23.567 5.544 -1.546 1.00 67.69 85 GLU A O 1
ATOM 637 N N . ARG A 1 86 ? 21.802 6.272 -0.362 1.00 65.00 86 ARG A N 1
ATOM 638 C CA . ARG A 1 86 ? 21.741 7.592 -1.016 1.00 65.00 86 ARG A CA 1
ATOM 639 C C . ARG A 1 86 ? 22.941 8.471 -0.653 1.00 65.00 86 ARG A C 1
ATOM 641 O O . ARG A 1 86 ? 23.442 9.190 -1.519 1.00 65.00 86 ARG A O 1
ATOM 648 N N . GLY A 1 87 ? 23.416 8.402 0.592 1.00 59.03 87 GLY A N 1
ATOM 649 C CA . GLY A 1 87 ? 24.600 9.124 1.069 1.00 59.03 87 GLY A CA 1
ATOM 650 C C . GLY A 1 87 ? 25.910 8.669 0.418 1.00 59.03 87 GLY A C 1
ATOM 651 O O . GLY A 1 87 ? 26.798 9.492 0.196 1.00 59.03 87 GLY A O 1
ATOM 652 N N . ASP A 1 88 ? 25.999 7.397 0.029 1.00 56.84 88 ASP A N 1
ATOM 653 C CA . ASP A 1 88 ? 27.195 6.813 -0.592 1.00 56.84 88 ASP A CA 1
ATOM 654 C C . ASP A 1 88 ? 27.327 7.106 -2.103 1.00 56.84 88 ASP A C 1
ATOM 656 O O . ASP A 1 88 ? 28.342 6.771 -2.717 1.00 56.84 88 ASP A O 1
ATOM 660 N N . THR A 1 89 ? 26.349 7.778 -2.728 1.00 48.47 89 THR A N 1
ATOM 661 C CA . THR A 1 89 ? 26.331 7.973 -4.192 1.00 48.47 89 THR A CA 1
ATOM 662 C C . THR A 1 89 ? 27.054 9.241 -4.697 1.00 48.47 89 THR A C 1
ATOM 664 O O . THR A 1 89 ? 27.357 9.308 -5.888 1.00 48.47 89 THR A O 1
ATOM 667 N N . ILE A 1 90 ? 27.429 10.243 -3.878 1.00 52.69 90 ILE A N 1
ATOM 668 C CA . ILE A 1 90 ? 28.114 11.465 -4.384 1.00 52.69 90 ILE A CA 1
ATOM 669 C C . ILE A 1 90 ? 29.238 11.997 -3.453 1.00 52.69 90 ILE A C 1
ATOM 671 O O . ILE A 1 90 ? 28.987 12.681 -2.469 1.00 52.69 90 ILE A O 1
ATOM 675 N N . GLN A 1 91 ? 30.480 11.783 -3.928 1.00 46.97 91 GLN A N 1
ATOM 676 C CA . GLN A 1 91 ? 31.676 12.662 -3.935 1.00 46.97 91 GLN A CA 1
ATOM 677 C C . GLN A 1 91 ? 32.559 12.813 -2.678 1.00 46.97 91 GLN A C 1
ATOM 679 O O . GLN A 1 91 ? 32.130 13.213 -1.600 1.00 46.97 91 GLN A O 1
ATOM 684 N N . SER A 1 92 ? 33.868 12.613 -2.901 1.00 48.69 92 SER A N 1
ATOM 685 C CA . SER A 1 92 ? 34.996 13.018 -2.054 1.00 48.69 92 SER A CA 1
ATOM 686 C C . SER A 1 92 ? 34.736 14.345 -1.331 1.00 48.69 92 SER A C 1
ATOM 688 O O . SER A 1 92 ? 34.774 15.420 -1.931 1.00 48.69 92 SER A O 1
ATOM 690 N N . LYS A 1 93 ? 34.492 14.278 -0.022 1.00 53.03 93 LYS A N 1
ATOM 691 C C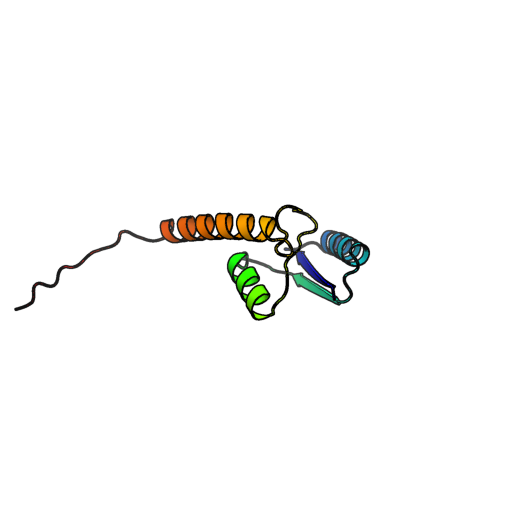A . LYS A 1 93 ? 34.285 15.448 0.837 1.00 53.03 93 LYS A CA 1
ATOM 692 C C . LYS A 1 93 ? 35.606 16.232 0.950 1.00 53.03 93 LYS A C 1
ATOM 694 O O . LYS A 1 93 ? 36.481 15.850 1.723 1.00 53.03 93 LYS A O 1
ATOM 699 N N . MET A 1 94 ? 35.789 17.316 0.188 1.00 47.50 94 MET A N 1
ATOM 700 C CA . MET A 1 94 ? 36.917 18.239 0.397 1.00 47.50 94 MET A CA 1
ATOM 701 C C . MET A 1 94 ? 36.635 19.101 1.635 1.00 47.50 94 MET A C 1
ATOM 703 O O . MET A 1 94 ? 35.775 19.979 1.613 1.00 47.50 94 MET A O 1
ATOM 707 N N . VAL A 1 95 ? 37.363 18.840 2.720 1.00 54.53 95 VAL A N 1
ATOM 708 C CA . VAL A 1 95 ? 37.340 19.640 3.952 1.00 54.53 95 VAL A CA 1
ATOM 709 C C . VAL A 1 95 ? 38.391 20.745 3.835 1.00 54.53 95 VAL A C 1
ATOM 711 O O . VAL A 1 95 ? 39.579 20.453 3.727 1.00 54.53 95 VAL A O 1
ATOM 714 N N . LEU A 1 96 ? 37.970 22.013 3.864 1.00 45.88 96 LEU A N 1
ATOM 715 C CA . LEU A 1 96 ? 38.877 23.163 3.952 1.00 45.88 96 LEU A CA 1
ATOM 716 C C . LEU A 1 96 ? 38.932 23.683 5.393 1.00 45.88 96 LEU A C 1
ATOM 718 O O . LEU A 1 96 ? 37.912 24.056 5.968 1.00 45.88 96 LEU A O 1
ATOM 722 N N . LEU A 1 97 ? 40.141 23.757 5.949 1.00 45.75 97 LEU A N 1
ATOM 723 C CA . LEU A 1 97 ? 40.451 24.531 7.150 1.00 45.75 97 LEU A CA 1
ATOM 724 C C . LEU A 1 97 ? 40.867 25.940 6.713 1.00 45.75 97 LEU A C 1
ATOM 726 O O . LEU A 1 97 ? 41.979 26.142 6.229 1.00 45.75 97 LEU A O 1
ATOM 730 N N . SER A 1 98 ? 39.979 26.922 6.874 1.00 51.44 98 SER A N 1
ATOM 731 C CA . SER A 1 98 ? 40.368 28.332 6.799 1.00 51.44 98 SER A CA 1
ATOM 732 C C . SER A 1 98 ? 41.020 28.719 8.124 1.00 51.44 98 SER A C 1
ATOM 734 O O . SER A 1 98 ? 40.321 28.966 9.105 1.00 51.44 98 SER A O 1
ATOM 736 N N . ASN A 1 99 ? 42.353 28.779 8.167 1.00 49.25 99 ASN A N 1
ATOM 737 C CA . ASN A 1 99 ? 43.045 29.445 9.268 1.00 49.25 99 ASN A CA 1
ATOM 738 C C . ASN A 1 99 ? 42.788 30.950 9.158 1.00 49.25 99 ASN A C 1
ATOM 740 O O . ASN A 1 99 ? 43.299 31.608 8.250 1.00 49.25 99 ASN A O 1
ATOM 744 N N . GLY A 1 100 ? 41.974 31.473 10.076 1.00 54.00 100 GLY A N 1
ATOM 745 C CA . GLY A 1 100 ? 41.787 32.906 10.252 1.00 54.00 100 GLY A CA 1
ATOM 746 C C . GLY A 1 100 ? 43.115 33.579 10.599 1.00 54.00 100 GLY A C 1
ATOM 747 O O . GLY A 1 100 ? 43.844 33.112 11.476 1.00 54.00 100 GLY A O 1
ATOM 748 N N . ARG A 1 101 ? 43.417 34.663 9.886 1.00 46.62 101 ARG A N 1
ATOM 749 C CA . ARG A 1 101 ? 44.204 35.770 10.428 1.00 46.62 101 ARG A CA 1
ATOM 750 C C . ARG A 1 101 ? 43.236 36.846 10.879 1.00 46.62 101 ARG A C 1
ATOM 752 O O . ARG A 1 101 ? 42.231 37.030 10.157 1.00 46.62 101 ARG A O 1
#

InterPro domains:
  IPR006118 Recombinase, conserved site [PS00397] (5-13)
  IPR006119 Resolvase, N-terminal catalytic domain [PF00239] (3-39)
  IPR006119 Resolvase, N-terminal catalytic domain [PF00239] (41-88)
  IPR006119 Resolvase, N-terminal catalytic domain [PS51736] (1-38)
  IPR006119 Resolvase, N-terminal catalytic domain [SM00857] (2-95)
  IPR036162 Resolvase-like, N-terminal catalytic domain superfamily [G3DSA:3.40.50.1390] (1-55)
  IPR036162 Resolvase-like, N-terminal catalytic domain superfamily [SSF53041] (1-90)

Sequence (101 aa):
MLIGYARVSTDDQTLDRQRAALKAAGCKRIFEQKVSGATCDLLDIAELLDAAKAGLRSLAEPWADTTSPAGRMVLTIFAGTAEFERGDTIQSKMVLLSNGR

Foldseek 3Di:
DAEAEEEDADDPVRRVVSVVVCVVVVHPHYHYDHDNDDDDDPVVVVVVCVVVVHWDADPVDNLCTRVDPNSVVVVVVVVVVVVVVVVPPDDDDDDDDDDDD

Organism: Rhizobium rhizogenes (strain K84 / ATCC BAA-868) (NCBI:txid311403)

Radius of gyration: 18.99 Å; chains: 1; bounding box: 58×44×35 Å

Secondary structure (DSSP, 8-state):
--EEEEEESS-HHHHHHHHHHHHHTT-SEEEEEE--S-PPPHHHHHHHHHHTT---B-SS-TT-BTTSHHHHHHHHHHHHHHHHHHHTTS-----------

pLDDT: mean 74.57, std 12.6, range [45.75, 89.19]